Protein AF-A0A939B566-F1 (afdb_monomer)

Organism: NCBI:txid1841864

Secondary structure (DSSP, 8-state):
-THHHHHHHHHHHHHHHHHHHHHHHTTGGG-HHHHHHHHHHHHHHHHHHHHHHHHHHT-

Foldseek 3Di:
DLVVQLVQLVVQLVVLVVQVVVCVVVVVPVVVVSVVVSVVSNVVSVVSNVVSVVVVVVD

Structure (mmCIF, N/CA/C/O backbone):
data_AF-A0A939B566-F1
#
_entry.id   AF-A0A939B566-F1
#
loop_
_atom_site.group_PDB
_atom_site.id
_atom_site.type_symbol
_atom_site.label_atom_id
_atom_site.label_alt_id
_atom_site.label_comp_id
_atom_site.label_asym_id
_atom_site.label_entity_id
_atom_site.label_seq_id
_atom_site.pdbx_PDB_ins_code
_atom_site.Cartn_x
_atom_site.Cartn_y
_atom_site.Cartn_z
_atom_site.occupancy
_atom_site.B_iso_or_equiv
_atom_site.auth_seq_id
_atom_site.auth_comp_id
_atom_site.auth_asym_id
_atom_site.auth_atom_id
_atom_site.pdbx_PDB_model_num
ATOM 1 N N . MET A 1 1 ? -24.129 6.819 5.954 1.00 50.09 1 MET A N 1
ATOM 2 C CA . MET A 1 1 ? -22.805 7.269 5.451 1.00 50.09 1 MET A CA 1
ATOM 3 C C . MET A 1 1 ? -21.596 6.566 6.100 1.00 50.09 1 MET A C 1
ATOM 5 O O . MET A 1 1 ? -20.511 6.708 5.557 1.00 50.09 1 MET A O 1
ATOM 9 N N . LYS A 1 2 ? -21.739 5.784 7.191 1.00 50.41 2 LYS A N 1
ATOM 10 C CA . LYS A 1 2 ? -20.609 5.172 7.934 1.00 50.41 2 LYS A CA 1
ATOM 11 C C . LYS A 1 2 ? -19.819 4.082 7.181 1.00 50.41 2 LYS A C 1
ATOM 13 O O . LYS A 1 2 ? -18.603 4.043 7.322 1.00 50.41 2 LYS A O 1
ATOM 18 N N . ASN A 1 3 ? -20.453 3.292 6.310 1.00 56.16 3 ASN A N 1
ATOM 19 C CA . ASN A 1 3 ? -19.767 2.210 5.574 1.00 56.16 3 ASN A CA 1
ATOM 20 C C . ASN A 1 3 ? -18.674 2.715 4.613 1.00 56.16 3 ASN A C 1
ATOM 22 O O . ASN A 1 3 ? -17.699 2.014 4.372 1.00 56.16 3 ASN A O 1
ATOM 26 N N . ARG A 1 4 ? -18.768 3.970 4.148 1.00 63.38 4 ARG A N 1
ATOM 27 C CA . ARG A 1 4 ? -17.780 4.546 3.226 1.00 63.38 4 ARG A CA 1
ATOM 28 C C . ARG A 1 4 ? -16.394 4.704 3.858 1.00 63.38 4 ARG A C 1
ATOM 30 O O . ARG A 1 4 ? -15.408 4.642 3.143 1.00 63.38 4 ARG A O 1
ATOM 37 N N . LEU A 1 5 ? -16.297 4.892 5.178 1.00 64.44 5 LEU A N 1
ATOM 38 C CA . LEU A 1 5 ? -15.004 5.072 5.858 1.00 64.44 5 LEU A CA 1
ATOM 39 C C . LEU A 1 5 ? -14.176 3.779 5.878 1.00 64.44 5 LEU A C 1
ATOM 41 O O . LEU A 1 5 ? -12.958 3.830 5.716 1.00 64.44 5 LEU A O 1
ATOM 45 N N . LYS A 1 6 ? -14.836 2.623 6.017 1.00 63.47 6 LYS A N 1
ATOM 46 C CA . LYS A 1 6 ? -14.192 1.309 5.883 1.00 63.47 6 LYS A CA 1
ATOM 47 C C . LYS A 1 6 ? -13.662 1.100 4.468 1.00 63.47 6 LYS A C 1
ATOM 49 O O . LYS A 1 6 ? -12.496 0.732 4.317 1.00 63.47 6 LYS A O 1
ATOM 54 N N . ASP A 1 7 ? -14.491 1.405 3.470 1.00 75.88 7 ASP A N 1
ATOM 55 C CA . ASP A 1 7 ? -14.141 1.272 2.054 1.00 75.88 7 ASP A CA 1
ATOM 56 C C . ASP A 1 7 ? -12.994 2.213 1.654 1.00 75.88 7 ASP A C 1
ATOM 58 O O . ASP A 1 7 ? -12.106 1.817 0.905 1.00 75.88 7 ASP A O 1
ATOM 62 N N . ILE A 1 8 ? -12.952 3.433 2.205 1.00 79.06 8 ILE A N 1
ATOM 63 C CA . ILE A 1 8 ? -11.879 4.410 1.955 1.00 79.06 8 ILE A CA 1
ATOM 64 C C . ILE A 1 8 ? -10.530 3.912 2.488 1.00 79.06 8 ILE A C 1
ATOM 66 O O . ILE A 1 8 ? -9.518 4.057 1.805 1.00 79.06 8 ILE A O 1
ATOM 70 N N . GLY A 1 9 ? -10.499 3.300 3.677 1.00 79.88 9 GLY A N 1
ATOM 71 C CA . GLY A 1 9 ? -9.264 2.745 4.238 1.00 79.88 9 GLY A CA 1
ATOM 72 C C . GLY A 1 9 ? -8.685 1.622 3.372 1.00 79.88 9 GLY A C 1
ATOM 73 O O . GLY A 1 9 ? -7.491 1.623 3.077 1.00 79.88 9 GLY A O 1
ATOM 74 N N . ILE A 1 10 ? -9.542 0.714 2.892 1.00 82.75 10 ILE A N 1
ATOM 75 C CA . ILE A 1 10 ? -9.138 -0.366 1.977 1.00 82.75 10 ILE A CA 1
ATOM 76 C C . ILE A 1 10 ? -8.676 0.213 0.639 1.00 82.75 10 ILE A C 1
ATOM 78 O O . ILE A 1 10 ? -7.606 -0.160 0.162 1.00 82.75 10 ILE A O 1
ATOM 82 N N . ALA A 1 11 ? -9.429 1.164 0.073 1.00 85.62 11 ALA A N 1
ATOM 83 C CA . ALA A 1 11 ? -9.078 1.830 -1.178 1.00 85.62 11 ALA A CA 1
ATOM 84 C C . ALA A 1 11 ? -7.682 2.473 -1.104 1.00 85.62 11 ALA A C 1
ATOM 86 O O . ALA A 1 11 ? -6.876 2.328 -2.026 1.00 85.62 11 ALA A O 1
ATOM 87 N N . LEU A 1 12 ? -7.360 3.121 0.020 1.00 86.00 12 LEU A N 1
ATOM 88 C CA . LEU A 1 12 ? -6.067 3.768 0.229 1.00 86.00 12 LEU A CA 1
ATOM 89 C C . LEU A 1 12 ? -4.913 2.755 0.302 1.00 86.00 12 LEU A C 1
ATOM 91 O O . LEU A 1 12 ? -3.866 2.977 -0.308 1.00 86.00 12 LEU A O 1
ATOM 95 N N . VAL A 1 13 ? -5.121 1.615 0.969 1.00 88.81 13 VAL A N 1
ATOM 96 C CA . VAL A 1 13 ? -4.145 0.511 0.998 1.00 88.81 13 VAL A CA 1
ATOM 97 C C . VAL A 1 13 ? -3.930 -0.066 -0.399 1.00 88.81 13 VAL A C 1
ATOM 99 O O . VAL A 1 13 ? -2.785 -0.253 -0.806 1.00 88.81 13 VAL A O 1
ATOM 102 N N . THR A 1 14 ? -4.999 -0.300 -1.167 1.00 88.25 14 THR A N 1
ATOM 103 C CA . THR A 1 14 ? -4.878 -0.814 -2.540 1.00 88.25 14 THR A CA 1
ATOM 104 C C . THR A 1 14 ? -4.144 0.150 -3.464 1.00 88.25 14 THR A C 1
ATOM 106 O O . THR A 1 14 ? -3.322 -0.292 -4.261 1.00 88.25 14 THR A O 1
ATOM 109 N N . ILE A 1 15 ? -4.370 1.461 -3.336 1.00 89.12 15 ILE A N 1
ATOM 110 C CA . ILE A 1 15 ? -3.644 2.471 -4.119 1.00 89.12 15 ILE A CA 1
ATOM 111 C C . ILE A 1 15 ? -2.157 2.474 -3.743 1.00 89.12 15 ILE A C 1
ATOM 113 O O . ILE A 1 15 ? -1.308 2.484 -4.630 1.00 89.12 15 ILE A O 1
ATOM 117 N N . GLY A 1 16 ? -1.827 2.410 -2.448 1.00 86.88 16 GLY A N 1
ATOM 118 C CA . GLY A 1 16 ? -0.438 2.316 -1.990 1.00 86.88 16 GLY A CA 1
ATOM 119 C C . GLY A 1 16 ? 0.264 1.043 -2.478 1.00 86.88 16 GLY A C 1
ATOM 120 O O . GLY A 1 16 ? 1.406 1.099 -2.929 1.00 86.88 16 GLY A O 1
ATOM 121 N N . ALA A 1 17 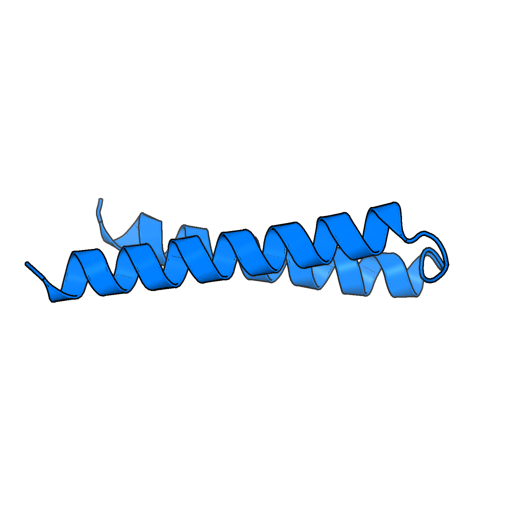? -0.434 -0.095 -2.471 1.00 89.06 17 ALA A N 1
ATOM 122 C CA . ALA A 1 17 ? 0.085 -1.355 -2.999 1.00 89.06 17 ALA A CA 1
ATOM 123 C C . ALA A 1 17 ? 0.318 -1.288 -4.517 1.00 89.06 17 ALA A C 1
ATOM 125 O O . ALA A 1 17 ? 1.385 -1.674 -4.991 1.00 89.06 17 ALA A O 1
ATOM 126 N N . LEU A 1 18 ? -0.637 -0.742 -5.277 1.00 90.62 18 LEU A N 1
ATOM 127 C CA . LEU A 1 18 ? -0.491 -0.532 -6.720 1.00 90.62 18 LEU A CA 1
ATOM 128 C C . LEU A 1 18 ? 0.673 0.406 -7.046 1.00 90.62 18 LEU A C 1
ATOM 130 O O . LEU A 1 18 ? 1.399 0.150 -8.002 1.00 90.62 18 LEU A O 1
ATOM 134 N N . LEU A 1 19 ? 0.888 1.451 -6.243 1.00 87.25 19 LEU A N 1
ATOM 135 C CA . LEU A 1 19 ? 2.027 2.352 -6.399 1.00 87.25 19 LEU A CA 1
ATOM 136 C C . LEU A 1 19 ? 3.360 1.612 -6.219 1.00 87.25 19 LEU A C 1
ATOM 138 O O . LEU A 1 19 ? 4.276 1.821 -7.011 1.00 87.25 19 LEU A O 1
ATOM 142 N N . LEU A 1 20 ? 3.468 0.718 -5.229 1.00 86.88 20 LEU A N 1
ATOM 143 C CA . LEU A 1 20 ? 4.672 -0.096 -5.034 1.00 86.88 20 LEU A CA 1
ATOM 144 C C . LEU A 1 20 ? 4.886 -1.082 -6.187 1.00 86.88 20 LEU A C 1
ATOM 146 O O . LEU A 1 20 ? 6.001 -1.188 -6.698 1.00 86.88 20 LEU A O 1
ATOM 150 N N . VAL A 1 21 ? 3.828 -1.744 -6.657 1.00 90.06 21 VAL A N 1
ATOM 151 C CA . VAL A 1 21 ? 3.905 -2.637 -7.824 1.00 90.06 21 VAL A CA 1
ATOM 152 C C . VAL A 1 21 ? 4.340 -1.861 -9.070 1.00 90.06 21 VAL A C 1
ATOM 154 O O . VAL A 1 21 ? 5.252 -2.285 -9.774 1.00 90.06 21 VAL A O 1
ATOM 157 N N . ALA A 1 22 ? 3.761 -0.684 -9.316 1.00 87.81 22 ALA A N 1
ATOM 158 C CA . ALA A 1 22 ? 4.163 0.184 -10.418 1.00 87.81 22 ALA A CA 1
ATOM 159 C C . ALA A 1 22 ? 5.614 0.672 -10.270 1.00 87.81 22 ALA A C 1
ATOM 161 O O . ALA A 1 22 ? 6.344 0.705 -11.256 1.00 87.81 22 ALA A O 1
ATOM 162 N N . SER A 1 23 ? 6.061 0.986 -9.047 1.00 87.81 23 SER A N 1
ATOM 163 C CA . SER A 1 23 ? 7.448 1.388 -8.783 1.00 87.81 23 SER A CA 1
ATOM 164 C C . SER A 1 23 ? 8.451 0.280 -9.114 1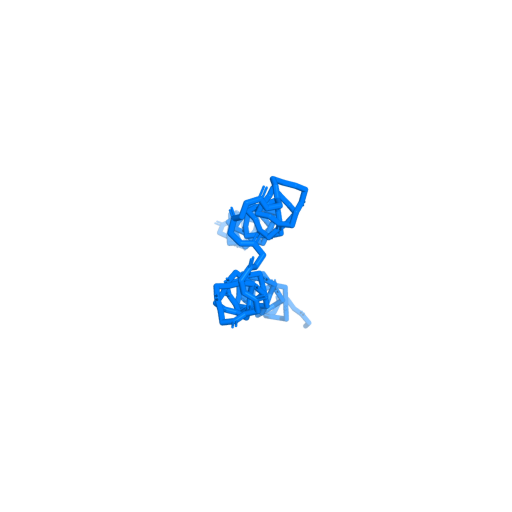.00 87.81 23 SER A C 1
ATOM 166 O O . SER A 1 23 ? 9.543 0.573 -9.596 1.00 87.81 23 SER A O 1
ATOM 168 N N . TYR A 1 24 ? 8.056 -0.985 -8.933 1.00 84.19 24 TYR A N 1
ATOM 169 C CA . TYR A 1 24 ? 8.862 -2.142 -9.307 1.00 84.19 24 TYR A CA 1
ATOM 170 C C . TYR A 1 24 ? 9.014 -2.250 -10.830 1.00 84.19 24 TYR A C 1
ATOM 172 O O . TYR A 1 24 ? 10.132 -2.341 -11.329 1.00 84.19 24 TYR A O 1
ATOM 180 N N . PHE A 1 25 ? 7.913 -2.144 -11.583 1.00 88.50 25 PHE A N 1
ATOM 181 C CA . PHE A 1 25 ? 7.957 -2.149 -13.053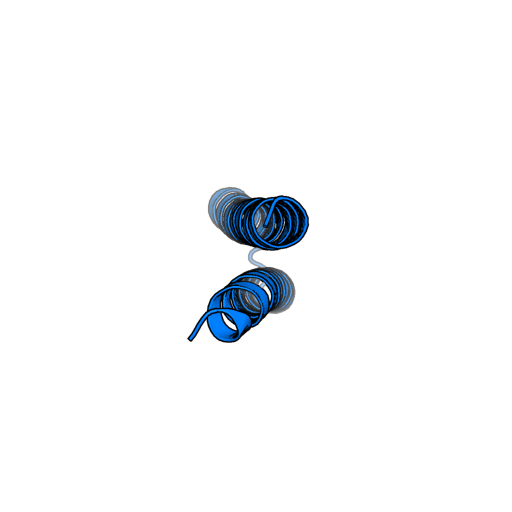 1.00 88.50 25 PHE A CA 1
ATOM 182 C C . PHE A 1 25 ? 8.681 -0.930 -13.644 1.00 88.50 25 PHE A C 1
ATOM 184 O O . PHE A 1 25 ? 9.314 -1.042 -14.689 1.00 88.50 25 PHE A O 1
ATOM 191 N N . ALA A 1 26 ? 8.613 0.223 -12.977 1.00 86.00 26 ALA A N 1
ATOM 192 C CA . ALA A 1 26 ? 9.300 1.445 -13.390 1.00 86.00 26 ALA A CA 1
ATOM 193 C C . ALA A 1 26 ? 10.804 1.460 -13.047 1.00 86.00 26 ALA A C 1
ATOM 195 O O . ALA A 1 26 ? 11.492 2.420 -13.394 1.00 86.00 26 ALA A O 1
ATOM 196 N N . GLY A 1 27 ? 11.322 0.442 -12.346 1.00 83.31 27 GLY A N 1
ATOM 197 C CA . GLY A 1 27 ? 12.716 0.409 -11.894 1.00 83.31 27 GLY A CA 1
ATOM 198 C C . GLY A 1 27 ? 13.037 1.458 -10.824 1.00 83.31 27 GLY A C 1
ATOM 199 O O . GLY A 1 27 ? 14.190 1.827 -10.636 1.00 83.31 27 GLY A O 1
ATOM 200 N N . TRP A 1 28 ? 12.029 1.968 -10.109 1.00 83.62 28 TRP A N 1
ATOM 201 C CA . TRP A 1 28 ? 12.203 2.929 -9.012 1.00 83.62 28 TRP A CA 1
ATOM 202 C C . TRP A 1 28 ? 12.535 2.251 -7.677 1.00 83.62 28 TRP A C 1
ATOM 204 O O . TRP A 1 28 ? 12.402 2.866 -6.620 1.00 83.62 28 TRP A O 1
ATOM 214 N N . THR A 1 29 ? 12.994 1.000 -7.724 1.00 77.00 29 THR A N 1
ATOM 215 C CA . THR A 1 29 ? 13.368 0.183 -6.563 1.00 77.00 29 THR A CA 1
ATOM 216 C C . THR A 1 29 ? 14.496 0.794 -5.741 1.00 77.00 29 THR A C 1
ATOM 218 O O . THR A 1 29 ? 14.512 0.644 -4.524 1.00 77.00 29 THR A O 1
ATOM 221 N N . ASP A 1 30 ? 15.387 1.547 -6.384 1.00 84.12 30 ASP A N 1
ATOM 2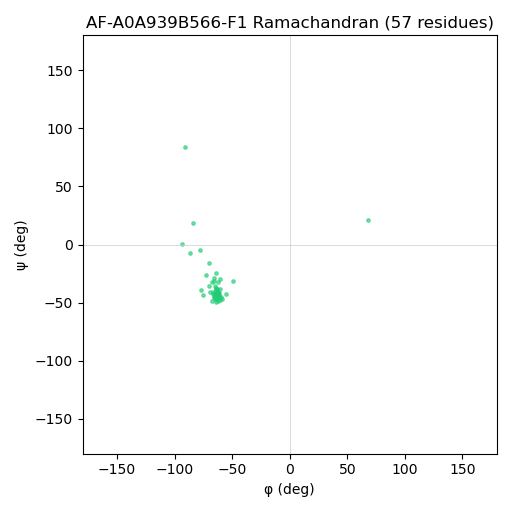22 C CA . ASP A 1 30 ? 16.501 2.241 -5.728 1.00 84.12 30 ASP A CA 1
ATOM 223 C C . ASP A 1 30 ? 16.106 3.625 -5.194 1.00 84.12 30 ASP A C 1
ATOM 225 O O . ASP A 1 30 ? 16.867 4.297 -4.493 1.00 84.12 30 ASP A O 1
ATOM 229 N N . ASN A 1 31 ? 14.894 4.086 -5.513 1.00 83.88 31 ASN A N 1
ATOM 230 C CA . ASN A 1 31 ? 14.424 5.401 -5.126 1.00 83.88 31 ASN A CA 1
ATOM 231 C C . ASN A 1 31 ? 13.700 5.320 -3.778 1.00 83.88 31 ASN A C 1
ATOM 233 O O . ASN A 1 31 ? 12.471 5.258 -3.700 1.00 83.88 31 ASN A O 1
ATOM 237 N N . ASN A 1 32 ? 14.482 5.368 -2.694 1.00 84.06 32 ASN A N 1
ATOM 238 C CA . ASN A 1 32 ? 13.994 5.259 -1.312 1.00 84.06 32 ASN A CA 1
ATOM 239 C C . ASN A 1 32 ? 12.815 6.192 -1.003 1.00 84.06 32 ASN A C 1
ATOM 241 O O . ASN A 1 32 ? 11.947 5.840 -0.213 1.00 84.06 32 ASN A O 1
ATOM 245 N N . LYS A 1 33 ? 12.739 7.365 -1.644 1.00 85.94 33 LYS A N 1
ATOM 246 C CA . LYS A 1 33 ? 11.622 8.308 -1.471 1.00 85.94 33 LYS A CA 1
ATOM 247 C C . LYS A 1 33 ? 10.285 7.742 -1.962 1.00 85.94 33 LYS A C 1
ATOM 249 O O . LYS A 1 33 ? 9.263 7.991 -1.330 1.00 85.94 33 LYS A O 1
ATOM 254 N N . VAL A 1 34 ? 10.293 6.996 -3.067 1.00 85.44 34 VAL A N 1
ATOM 255 C CA . VAL A 1 34 ? 9.096 6.388 -3.671 1.00 85.44 34 VAL A CA 1
ATOM 256 C C . VAL A 1 34 ? 8.645 5.176 -2.861 1.00 85.44 34 VAL A C 1
ATOM 258 O O . VAL A 1 34 ? 7.459 5.036 -2.571 1.00 85.44 34 VAL A O 1
ATOM 261 N N . LEU A 1 35 ? 9.584 4.328 -2.431 1.00 87.00 35 LEU A N 1
ATOM 262 C CA . LEU A 1 35 ? 9.245 3.206 -1.555 1.00 87.00 35 LEU A CA 1
ATOM 263 C C . LEU A 1 35 ? 8.704 3.690 -0.208 1.00 87.00 35 LEU A C 1
ATOM 265 O O . LEU A 1 35 ? 7.695 3.171 0.265 1.00 87.00 35 LEU A O 1
ATOM 269 N N . LEU A 1 36 ? 9.333 4.706 0.392 1.00 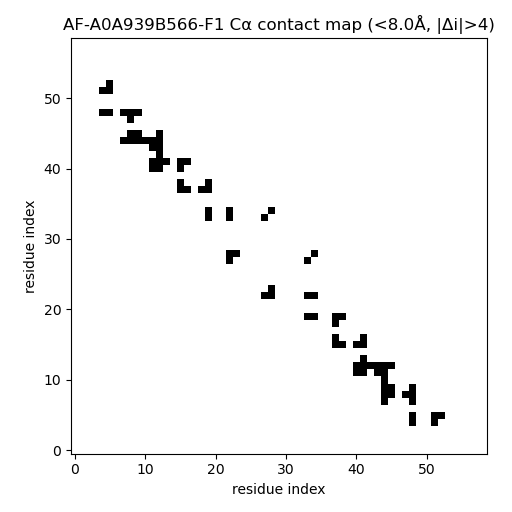89.50 36 LEU A N 1
ATOM 270 C CA . LEU A 1 36 ? 8.896 5.258 1.672 1.00 89.50 36 LEU A CA 1
ATOM 271 C C . LEU A 1 36 ? 7.500 5.889 1.569 1.00 89.50 36 LEU A C 1
ATOM 273 O O . LEU A 1 36 ? 6.690 5.721 2.478 1.00 89.50 36 LEU A O 1
ATOM 277 N N . SER A 1 37 ? 7.193 6.584 0.468 1.00 88.12 37 SER A N 1
ATOM 278 C CA . SER A 1 37 ? 5.868 7.179 0.263 1.00 88.12 37 SER A CA 1
ATOM 279 C C . SER A 1 37 ? 4.788 6.118 0.033 1.00 88.12 37 SER A C 1
ATOM 281 O O . SER A 1 37 ? 3.714 6.214 0.629 1.00 88.12 37 SER A O 1
ATOM 283 N N . GLY A 1 38 ? 5.079 5.071 -0.747 1.00 85.19 38 GLY A N 1
ATOM 284 C CA . GLY A 1 38 ? 4.177 3.933 -0.937 1.00 85.19 38 GLY A CA 1
ATOM 285 C C . GLY A 1 38 ? 3.910 3.178 0.366 1.00 85.19 38 GLY A C 1
ATOM 286 O O . GLY A 1 38 ? 2.756 2.931 0.717 1.00 85.19 38 GLY A O 1
ATOM 287 N N . LEU A 1 39 ? 4.960 2.897 1.140 1.00 87.62 39 LEU A N 1
ATOM 288 C CA . LEU A 1 39 ? 4.840 2.272 2.457 1.00 87.62 39 LEU A CA 1
ATOM 289 C C . LEU A 1 39 ? 4.047 3.157 3.434 1.00 87.62 39 LEU A C 1
ATOM 291 O O . LEU A 1 39 ? 3.185 2.665 4.161 1.00 87.62 39 LEU A O 1
ATOM 295 N N . GLY A 1 40 ? 4.301 4.468 3.424 1.00 90.12 40 GLY A N 1
ATOM 296 C CA . GLY A 1 40 ? 3.588 5.445 4.245 1.00 90.12 40 GLY A CA 1
ATOM 297 C C . GLY A 1 40 ? 2.092 5.499 3.931 1.00 90.12 40 GLY A C 1
ATOM 298 O O . GLY A 1 40 ? 1.276 5.514 4.852 1.00 90.12 40 GLY A O 1
ATOM 299 N N . LEU A 1 41 ? 1.720 5.449 2.648 1.00 87.25 41 LEU A N 1
ATOM 300 C CA . LEU A 1 41 ? 0.323 5.378 2.204 1.00 87.25 41 LEU A CA 1
ATOM 301 C C . LEU A 1 41 ? -0.374 4.104 2.689 1.00 87.25 41 LEU A C 1
ATOM 303 O O . LEU A 1 41 ? -1.496 4.177 3.194 1.00 87.25 41 LEU A O 1
ATOM 307 N N . ILE A 1 42 ? 0.297 2.954 2.595 1.00 90.38 42 ILE A N 1
ATOM 308 C CA . ILE A 1 42 ? -0.232 1.678 3.096 1.00 90.38 42 ILE A CA 1
ATOM 309 C C . ILE A 1 42 ? -0.437 1.747 4.612 1.00 90.38 42 ILE A C 1
ATOM 311 O O . ILE A 1 42 ? -1.520 1.427 5.099 1.00 90.38 42 ILE A O 1
ATOM 315 N N . MET A 1 43 ? 0.563 2.219 5.361 1.00 92.00 43 MET A N 1
ATOM 316 C CA . MET A 1 43 ? 0.469 2.365 6.817 1.00 92.00 43 MET A CA 1
ATOM 317 C C . MET A 1 43 ? -0.671 3.302 7.228 1.00 92.00 43 MET A C 1
ATOM 319 O O . MET A 1 43 ? -1.455 2.962 8.114 1.00 92.00 43 MET A O 1
ATOM 323 N N . ALA A 1 44 ? -0.812 4.452 6.564 1.00 88.25 44 ALA A N 1
ATOM 324 C CA . ALA A 1 44 ? -1.897 5.393 6.824 1.00 88.25 44 ALA A CA 1
ATOM 325 C C . ALA A 1 44 ? -3.276 4.780 6.523 1.00 88.25 44 ALA A C 1
ATOM 327 O O . ALA A 1 44 ? -4.200 4.926 7.326 1.00 88.25 44 ALA A O 1
ATOM 328 N N . GLY A 1 45 ? -3.405 4.048 5.412 1.00 86.19 45 GLY A N 1
ATOM 329 C CA . GLY A 1 45 ? -4.626 3.329 5.050 1.00 86.19 45 GLY A CA 1
ATOM 330 C C . GLY A 1 45 ? -5.010 2.259 6.070 1.00 86.19 45 GLY A C 1
ATOM 331 O O . GLY A 1 45 ? -6.167 2.204 6.484 1.00 86.19 45 GLY A O 1
ATOM 332 N N . ILE A 1 46 ? -4.042 1.474 6.556 1.00 87.19 46 ILE A N 1
ATOM 333 C CA . ILE A 1 46 ? -4.264 0.464 7.601 1.00 87.19 46 ILE A CA 1
ATOM 334 C C . ILE A 1 46 ? -4.701 1.129 8.907 1.00 87.19 46 ILE A C 1
ATOM 336 O O . ILE A 1 46 ? -5.704 0.720 9.489 1.00 87.19 46 ILE A O 1
ATOM 340 N N . ILE A 1 47 ? -3.991 2.168 9.363 1.00 89.38 47 ILE A N 1
ATOM 341 C CA . ILE A 1 47 ? -4.334 2.882 10.602 1.00 89.38 47 ILE A CA 1
ATOM 342 C C . ILE A 1 47 ? -5.751 3.449 10.510 1.00 89.38 47 ILE A C 1
ATOM 344 O O . ILE A 1 47 ? -6.544 3.257 11.430 1.00 89.38 47 ILE A O 1
ATOM 348 N N . MET A 1 48 ? -6.093 4.103 9.397 1.00 84.94 48 MET A N 1
ATOM 349 C CA . MET A 1 48 ? -7.429 4.654 9.178 1.00 84.94 48 MET A CA 1
ATOM 350 C C . MET A 1 48 ? -8.494 3.551 9.143 1.00 84.94 48 MET A C 1
ATOM 352 O O . MET A 1 48 ? -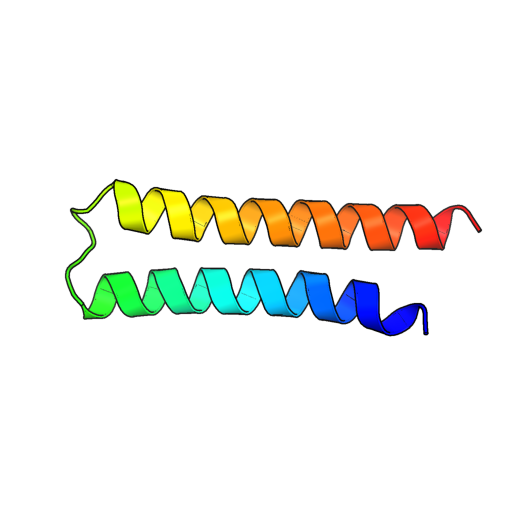9.541 3.699 9.771 1.00 84.94 48 MET A O 1
ATOM 356 N N . HIS A 1 49 ? -8.225 2.430 8.469 1.00 83.62 49 HIS A N 1
ATOM 357 C CA . HIS A 1 49 ? -9.152 1.304 8.387 1.00 83.62 49 HIS A CA 1
ATOM 358 C C . HIS A 1 49 ? -9.401 0.663 9.761 1.00 83.62 49 HIS A C 1
ATOM 360 O O . HIS A 1 49 ? -10.548 0.472 10.165 1.00 83.62 49 HIS A O 1
ATOM 366 N N . VAL A 1 50 ? -8.337 0.402 10.525 1.00 85.00 50 VAL A N 1
ATOM 367 C CA . VAL A 1 50 ? -8.420 -0.157 11.881 1.00 85.00 50 VAL A CA 1
ATOM 368 C C . VAL A 1 50 ? -9.108 0.820 12.835 1.00 85.00 50 VAL A C 1
ATOM 370 O O . VAL A 1 50 ? -9.959 0.407 13.623 1.00 85.00 50 VAL A O 1
ATOM 373 N N . ALA A 1 51 ? -8.793 2.116 12.755 1.00 83.38 51 ALA A N 1
ATOM 374 C CA . ALA A 1 51 ? -9.453 3.144 13.554 1.00 83.38 51 ALA A CA 1
ATOM 375 C C . ALA A 1 51 ? -10.952 3.229 13.234 1.00 83.38 51 ALA A C 1
ATOM 377 O O . ALA A 1 51 ? -11.760 3.297 14.159 1.00 83.38 51 ALA A O 1
ATOM 378 N N . ALA A 1 52 ? -11.334 3.153 11.954 1.00 81.06 52 ALA A N 1
ATOM 379 C CA . ALA A 1 52 ? -12.730 3.135 11.531 1.00 81.06 52 ALA A CA 1
ATOM 380 C C . ALA A 1 52 ? -13.474 1.900 12.068 1.00 81.06 52 ALA A C 1
ATOM 382 O O . ALA A 1 52 ? -14.553 2.049 12.637 1.00 81.06 52 ALA A O 1
ATOM 383 N N . ILE A 1 53 ? -12.876 0.704 11.976 1.00 80.00 53 ILE A N 1
ATOM 384 C CA . ILE A 1 53 ? -13.445 -0.531 12.548 1.00 80.00 53 ILE A CA 1
ATOM 385 C C . ILE A 1 53 ? -13.615 -0.402 14.065 1.00 80.00 53 ILE A C 1
ATOM 387 O O . ILE A 1 53 ? -14.674 -0.717 14.606 1.00 80.00 53 ILE A O 1
ATOM 391 N N . LYS A 1 54 ? -12.584 0.078 14.768 1.00 77.62 54 LYS A N 1
ATOM 392 C CA . LYS A 1 54 ? -12.602 0.212 16.229 1.00 77.62 54 LYS A CA 1
ATOM 393 C C . LYS A 1 54 ? -13.637 1.237 16.696 1.00 77.62 54 LYS A C 1
ATOM 395 O O . LYS A 1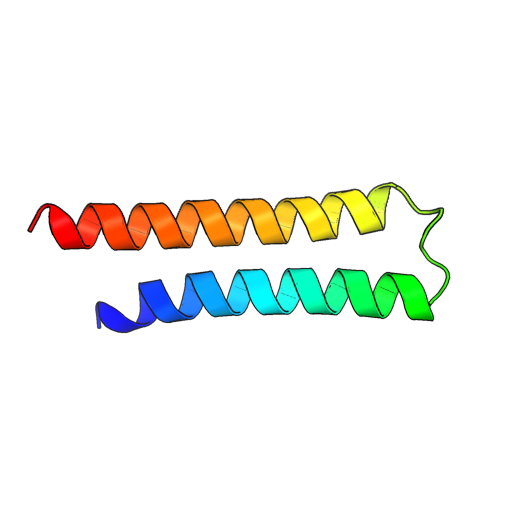 54 ? -14.266 1.044 17.733 1.00 77.62 54 LYS A O 1
ATOM 400 N N . HIS A 1 55 ? -13.821 2.314 15.936 1.00 70.25 55 HIS A N 1
ATOM 401 C CA . HIS A 1 55 ? -14.834 3.327 16.211 1.00 70.25 55 HIS A CA 1
ATOM 402 C C . HIS A 1 55 ? -16.256 2.828 15.914 1.00 70.25 55 HIS A C 1
ATOM 404 O O . HIS A 1 55 ? -17.204 3.312 16.523 1.00 70.25 55 HIS A O 1
ATOM 410 N N . GLU A 1 56 ? -16.419 1.869 15.002 1.00 65.38 56 GLU A N 1
ATOM 411 C CA . GLU A 1 56 ? -17.700 1.209 14.738 1.00 65.38 56 GLU A CA 1
ATOM 412 C C . GLU A 1 56 ? -18.038 0.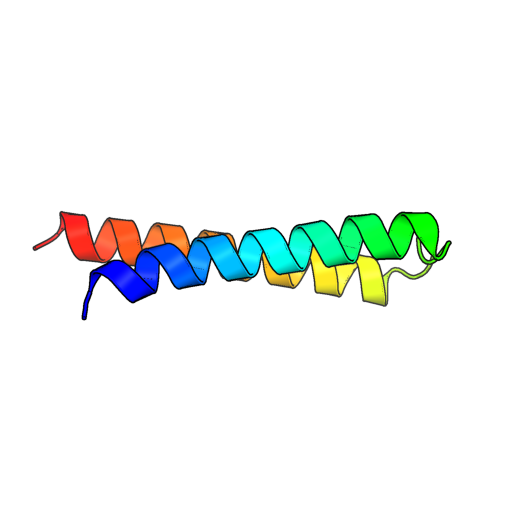177 15.819 1.00 65.38 56 GLU A C 1
ATOM 414 O O . GLU A 1 56 ? -19.169 0.138 16.260 1.00 65.38 56 GLU A O 1
ATOM 419 N N . SER A 1 57 ? -17.063 -0.589 16.319 1.00 59.59 57 SER A N 1
ATOM 420 C CA . SER A 1 57 ? -17.283 -1.604 17.366 1.00 59.59 57 SER A CA 1
ATOM 421 C C . SER A 1 57 ? -17.598 -1.035 18.757 1.00 59.59 57 SER A C 1
ATOM 423 O O . SER A 1 57 ?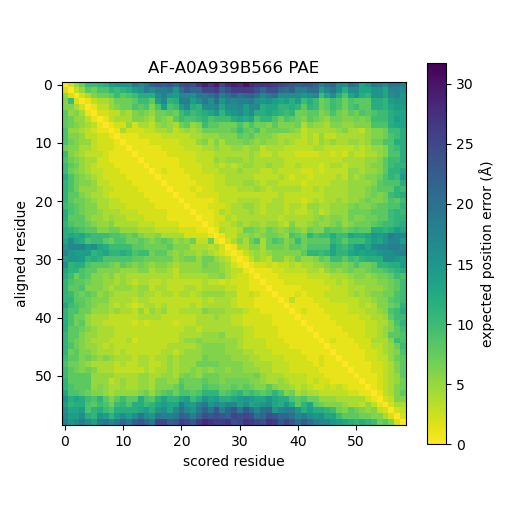 -17.998 -1.792 19.641 1.00 59.59 57 SER A O 1
ATOM 425 N N . LYS A 1 58 ? -17.341 0.257 18.997 1.00 55.44 58 LYS A N 1
ATOM 426 C CA . LYS A 1 58 ? -17.574 0.915 20.296 1.00 55.44 58 LYS A CA 1
ATOM 427 C C . LYS A 1 58 ? -18.957 1.588 20.387 1.00 55.44 58 LYS A C 1
ATOM 429 O O . LYS A 1 58 ? -19.258 2.185 21.418 1.00 55.44 58 LYS A O 1
ATOM 434 N N . TYR A 1 59 ? -19.768 1.497 19.334 1.00 45.75 59 TYR A N 1
ATOM 435 C CA . TYR A 1 59 ? -21.127 2.038 19.225 1.00 45.75 59 TYR A CA 1
ATOM 436 C C . TYR A 1 59 ? -22.057 1.021 18.563 1.00 45.75 59 TYR A C 1
ATOM 438 O O . TYR A 1 59 ? -23.281 1.258 18.621 1.00 45.75 59 TYR A O 1
#

Mean predicted aligned error: 6.42 Å

Solvent-accessible surface area (backbone atoms only — not comparable to full-atom values): 3104 Å² total; per-residue (Å²): 123,73,71,56,51,47,52,47,13,52,52,37,27,52,52,17,50,51,47,47,55,50,31,54,78,69,65,42,74,83,38,61,70,59,53,51,50,22,52,49,37,28,52,50,14,48,53,47,25,52,51,44,52,55,61,55,74,76,109

Sequence (59 aa):
MKNRLKDIGIALVTIGALLLVASYFAGWTDNNKVLLSGLGLIMAGIIMHVAAIKHESKY

Radius of gyration: 13.74 Å; Cα contacts (8 Å, |Δi|>4): 44; chains: 1; bounding box: 39×11×34 Å

Nearest PDB structures (foldseek):
  7a0g-assembly1_HHH  TM=8.088E-01  e=5.580E-01  Serratia marcescens
  7ajd-assembly1_AO  TM=7.565E-01  e=7.838E+00  Bos taurus
  7tkh-assembly1_0  TM=7.603E-01  e=8.975E+00  Saccharomyces cerevisiae
  7tjy-assembly1_4  TM=7.486E-01  e=8.975E+00  Saccharomyces cerevisiae
  7jg7-assembly1_6  TM=7.579E-01  e=8.975E+00  Mycolicibacterium smegmatis

pLDDT: mean 80.61, std 11.49, range [45.75, 92.0]